Protein AF-A0A8C5U3R6-F1 (afdb_monomer_lite)

pLDDT: mean 74.23, std 20.62, range [37.81, 98.56]

Radius of gyration: 35.3 Å; chains: 1; bounding box: 151×46×52 Å

InterPro domains:
  IPR000219 Dbl homology domain [PF00621] (29-90)
  IPR000219 Dbl homology domain [PS50010] (24-87)
  IPR035899 Dbl homology (DH) domain superfamily [G3DSA:1.20.900.10] (1-107)
  IPR035899 Dbl homology (DH) domain superfamily [SSF48065] (15-92)
  IPR051492 Dynamin-binding and Rho GEF [PTHR22834] (5-94)

Sequence (135 aa):
LSDAEEATEEATEEVMPSDKMELSQRLAVEELITTEASYVHNLQLCVSDIRAHLQKKQLPELDLEGLFSNTDDILHMSQRFLKGLEDTAGRGQEQLLSISKCCSPEPSTTSGLLSPPNTPREAAAGQEGSPAHQP

Structure (mmCIF, N/CA/C/O backbone):
data_AF-A0A8C5U3R6-F1
#
_entry.id   AF-A0A8C5U3R6-F1
#
loop_
_atom_site.group_PDB
_atom_site.id
_atom_site.type_symbol
_atom_site.label_atom_id
_atom_site.label_alt_id
_atom_site.label_comp_id
_atom_site.label_asym_id
_atom_site.label_entity_id
_atom_site.label_seq_id
_atom_site.pdbx_PDB_ins_code
_atom_site.Cartn_x
_atom_site.Cartn_y
_atom_site.Cartn_z
_atom_site.occupancy
_atom_site.B_iso_or_equiv
_atom_site.auth_seq_id
_atom_site.auth_comp_id
_atom_site.auth_asym_id
_atom_site.auth_atom_id
_atom_site.pdbx_PDB_model_num
ATOM 1 N N . LEU A 1 1 ? 66.206 9.697 -11.556 1.00 40.31 1 LEU A N 1
ATOM 2 C CA . LEU A 1 1 ? 66.209 10.202 -12.942 1.00 40.31 1 LEU A CA 1
ATOM 3 C C . LEU A 1 1 ? 65.803 9.007 -13.792 1.00 40.31 1 LEU A C 1
ATOM 5 O O . LEU A 1 1 ? 66.647 8.172 -14.072 1.00 40.31 1 LEU A O 1
ATOM 9 N N . SER A 1 2 ? 64.497 8.724 -13.818 1.00 39.91 2 SER A N 1
ATOM 10 C CA . SER A 1 2 ? 63.541 9.241 -14.827 1.00 39.91 2 SER A CA 1
ATOM 11 C C . SER A 1 2 ? 63.547 8.284 -16.029 1.00 39.91 2 SER A C 1
ATOM 13 O O . SER A 1 2 ? 64.623 8.047 -16.562 1.00 39.91 2 SER A O 1
ATOM 15 N N . ASP A 1 3 ? 62.478 7.665 -16.519 1.00 37.81 3 ASP A N 1
ATOM 16 C CA . ASP A 1 3 ? 61.028 7.789 -16.341 1.00 37.81 3 ASP A CA 1
ATOM 17 C C . ASP A 1 3 ? 60.367 6.571 -17.026 1.00 37.81 3 ASP A C 1
ATOM 19 O O . ASP A 1 3 ? 61.048 5.814 -17.724 1.00 37.81 3 ASP A O 1
ATOM 23 N N . ALA A 1 4 ? 59.041 6.487 -16.877 1.00 49.19 4 ALA A N 1
ATOM 24 C CA . ALA A 1 4 ? 58.036 5.786 -17.692 1.00 49.19 4 ALA A CA 1
ATOM 25 C C . ALA A 1 4 ? 57.249 4.718 -16.921 1.00 49.19 4 ALA A C 1
ATOM 27 O O . ALA A 1 4 ? 57.344 3.516 -17.168 1.00 49.19 4 ALA A O 1
ATOM 28 N N . GLU A 1 5 ? 56.462 5.240 -15.976 1.00 51.75 5 GLU A N 1
ATOM 29 C CA . GLU A 1 5 ? 55.207 4.683 -15.479 1.00 51.75 5 GLU A CA 1
ATOM 30 C C . GLU A 1 5 ? 54.373 4.039 -16.595 1.00 51.75 5 GLU A C 1
ATOM 32 O O . GLU A 1 5 ? 54.058 4.652 -17.614 1.00 5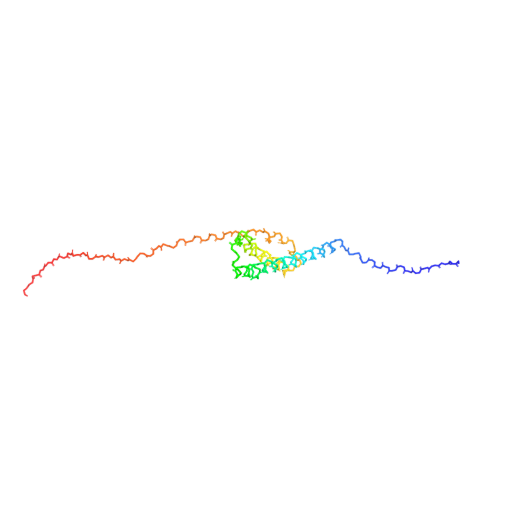1.75 5 GLU A O 1
ATOM 37 N N . GLU A 1 6 ? 54.063 2.767 -16.360 1.00 44.09 6 GLU A N 1
ATOM 38 C CA . GLU A 1 6 ? 52.697 2.292 -16.141 1.00 44.09 6 GLU A CA 1
ATOM 39 C C . GLU A 1 6 ? 51.646 2.824 -17.122 1.00 44.09 6 GLU A C 1
ATOM 41 O O . GLU A 1 6 ? 51.063 3.897 -16.972 1.00 44.09 6 GLU A O 1
ATOM 46 N N . ALA A 1 7 ? 51.398 1.992 -18.135 1.00 46.75 7 ALA A N 1
ATOM 47 C CA . ALA A 1 7 ? 50.237 2.074 -18.996 1.00 46.75 7 ALA A CA 1
ATOM 48 C C . ALA A 1 7 ? 48.967 2.107 -18.135 1.00 46.75 7 ALA A C 1
ATOM 50 O O . ALA A 1 7 ? 48.551 1.114 -17.540 1.00 46.75 7 ALA A O 1
ATOM 51 N N . THR A 1 8 ? 48.370 3.289 -18.091 1.00 51.06 8 THR A N 1
ATOM 52 C CA . THR A 1 8 ? 47.000 3.539 -17.674 1.00 51.06 8 THR A CA 1
ATOM 53 C C . THR A 1 8 ? 46.078 2.858 -18.678 1.00 51.06 8 THR A C 1
ATOM 55 O O . THR A 1 8 ? 45.743 3.411 -19.719 1.00 51.06 8 THR A O 1
ATOM 58 N N . GLU A 1 9 ? 45.680 1.630 -18.372 1.00 48.00 9 GLU A N 1
ATOM 59 C CA . GLU A 1 9 ? 44.553 0.963 -19.023 1.00 48.00 9 GLU A CA 1
ATOM 60 C C . GLU A 1 9 ? 43.404 0.873 -18.013 1.00 48.00 9 GLU A C 1
ATOM 62 O O . GLU A 1 9 ? 42.912 -0.193 -17.656 1.00 48.00 9 GLU A O 1
ATOM 67 N N . GLU A 1 10 ? 42.990 2.037 -17.505 1.00 44.72 10 GLU A N 1
ATOM 68 C CA . GLU A 1 10 ? 41.665 2.174 -16.916 1.00 44.72 10 GLU A CA 1
ATOM 69 C C . GLU A 1 10 ? 40.689 2.310 -18.089 1.00 44.72 10 GLU A C 1
ATOM 71 O O . GLU A 1 10 ? 40.394 3.402 -18.581 1.00 44.72 10 GLU A O 1
ATOM 76 N N . ALA A 1 11 ? 40.253 1.158 -18.601 1.00 45.75 11 ALA A N 1
ATOM 77 C CA . ALA A 1 11 ? 39.106 1.056 -19.485 1.00 45.75 11 ALA A CA 1
ATOM 78 C C . ALA A 1 11 ? 37.870 1.513 -18.699 1.00 45.75 11 ALA A C 1
ATOM 80 O O . ALA A 1 11 ? 37.145 0.720 -18.100 1.00 45.75 11 ALA A O 1
ATOM 81 N N . THR A 1 12 ? 37.667 2.827 -18.661 1.00 48.56 12 THR A N 1
ATOM 82 C CA . THR A 1 12 ? 36.390 3.431 -18.313 1.00 48.56 12 THR A CA 1
ATOM 83 C C . THR A 1 12 ? 35.424 3.045 -19.422 1.00 48.56 12 THR A C 1
ATOM 85 O O . THR A 1 12 ? 35.379 3.637 -20.496 1.00 48.56 12 THR A O 1
ATOM 88 N N . GLU A 1 13 ? 34.719 1.947 -19.176 1.00 52.06 13 GLU A N 1
ATOM 89 C CA . GLU A 1 13 ? 33.568 1.510 -19.944 1.00 52.06 13 GLU A CA 1
ATOM 90 C C . GLU A 1 13 ? 32.587 2.691 -19.976 1.00 52.06 13 GLU A C 1
ATOM 92 O O . GLU A 1 13 ? 31.986 3.060 -18.964 1.00 52.06 13 GLU A O 1
ATOM 97 N N . GLU A 1 14 ? 32.526 3.371 -21.122 1.00 49.84 14 GLU A N 1
ATOM 98 C CA . GLU A 1 14 ? 31.625 4.487 -21.380 1.00 49.84 14 GLU A CA 1
ATOM 99 C C . GLU A 1 14 ? 30.195 3.926 -21.377 1.00 49.84 14 GLU A C 1
ATOM 101 O O . GLU A 1 14 ? 29.638 3.551 -22.406 1.00 49.84 14 GLU A O 1
ATOM 106 N N . VAL A 1 15 ? 29.602 3.784 -20.188 1.00 53.44 15 VAL A N 1
ATOM 107 C CA . VAL A 1 15 ? 28.178 3.479 -20.056 1.00 53.44 15 VAL A CA 1
ATOM 108 C C . VAL A 1 15 ? 27.443 4.645 -20.698 1.00 53.44 15 VAL A C 1
ATOM 110 O O . VAL A 1 15 ? 27.443 5.763 -20.172 1.00 53.44 15 VAL A O 1
ATOM 113 N N . MET A 1 16 ? 26.845 4.385 -21.859 1.00 56.81 16 MET A N 1
ATOM 114 C CA . MET A 1 16 ? 26.070 5.364 -22.603 1.00 56.81 16 MET A CA 1
ATOM 115 C C . MET A 1 16 ? 25.056 6.009 -21.643 1.00 56.81 16 MET A C 1
ATOM 117 O O . MET A 1 16 ? 24.400 5.302 -20.875 1.00 56.81 16 MET A O 1
ATOM 121 N N . PRO A 1 17 ? 24.875 7.341 -21.650 1.00 63.12 17 PRO A N 1
ATOM 122 C CA . PRO A 1 17 ? 23.991 8.025 -20.701 1.00 63.12 17 PRO A CA 1
ATOM 123 C C . PRO A 1 17 ? 22.537 7.506 -20.709 1.00 63.12 17 PRO A C 1
ATOM 125 O O . PRO A 1 17 ? 21.825 7.682 -19.720 1.00 63.12 17 PRO A O 1
ATOM 128 N N .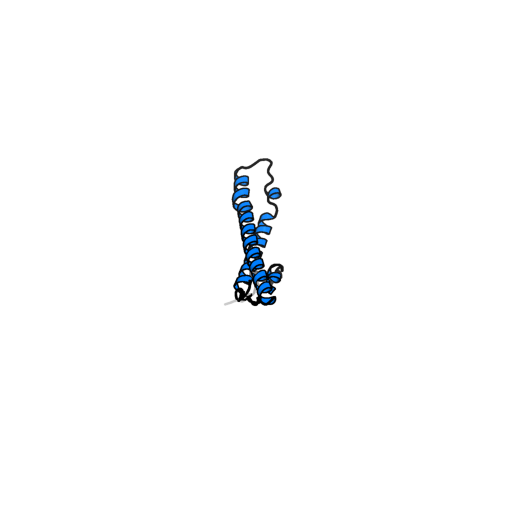 SER A 1 18 ? 22.121 6.832 -21.789 1.00 71.62 18 SER A N 1
ATOM 129 C CA . SER A 1 18 ? 20.846 6.109 -21.904 1.00 71.62 18 SER A CA 1
ATOM 130 C C . SER A 1 18 ? 20.758 4.915 -20.946 1.00 71.62 18 SER A C 1
ATOM 132 O O . SER A 1 18 ? 19.796 4.805 -20.191 1.00 71.62 18 SER A O 1
ATOM 134 N N . ASP A 1 19 ? 21.797 4.083 -20.880 1.00 77.00 19 ASP A N 1
ATOM 135 C CA . ASP A 1 19 ? 21.804 2.838 -20.100 1.00 77.00 19 ASP A CA 1
ATOM 136 C C . ASP A 1 19 ? 21.766 3.127 -18.594 1.00 77.00 19 ASP A C 1
ATOM 138 O O . ASP A 1 19 ? 21.072 2.465 -17.818 1.00 77.00 19 ASP A O 1
ATOM 142 N N . LYS A 1 20 ? 22.458 4.192 -18.166 1.00 82.75 20 LYS A N 1
ATOM 143 C CA . LYS A 1 20 ? 22.396 4.676 -16.780 1.00 82.75 20 LYS A CA 1
ATOM 144 C C . LYS A 1 20 ? 20.989 5.153 -16.415 1.00 82.75 20 LYS A C 1
ATOM 146 O O . LYS A 1 20 ? 20.544 4.926 -15.286 1.00 82.75 20 LYS A O 1
ATOM 151 N N . MET A 1 21 ? 20.303 5.842 -17.327 1.00 83.38 21 MET A N 1
ATOM 152 C CA . MET A 1 21 ? 18.952 6.349 -17.084 1.00 83.38 21 MET A CA 1
ATOM 153 C C . MET A 1 21 ? 17.949 5.200 -16.974 1.00 83.38 21 MET A C 1
ATOM 155 O O . MET A 1 21 ? 17.158 5.192 -16.035 1.00 83.38 21 MET A O 1
ATOM 159 N N . GLU A 1 22 ? 18.034 4.205 -17.856 1.00 83.44 22 GLU A N 1
ATOM 160 C CA . GLU A 1 22 ? 17.205 2.994 -17.809 1.00 83.44 22 GLU A CA 1
ATOM 161 C C . GLU A 1 22 ? 17.427 2.193 -16.521 1.00 83.44 22 GLU A C 1
ATOM 163 O O . GLU A 1 22 ? 16.468 1.812 -15.845 1.00 83.44 22 GLU A O 1
ATOM 168 N N . LEU A 1 23 ? 18.687 1.992 -16.120 1.00 85.69 23 LEU A N 1
ATOM 169 C CA . LEU A 1 23 ? 19.016 1.342 -14.851 1.00 85.69 23 LEU A CA 1
ATOM 170 C C . LEU A 1 23 ? 18.439 2.112 -13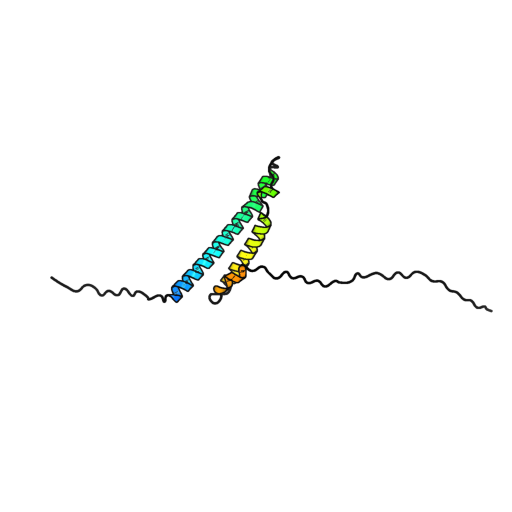.657 1.00 85.69 23 LEU A C 1
ATOM 172 O O . LEU A 1 23 ? 17.805 1.519 -12.787 1.00 85.69 23 LEU A O 1
ATOM 176 N N . SER A 1 24 ? 18.628 3.433 -13.630 1.00 86.62 24 SER A N 1
ATOM 177 C CA . SER A 1 24 ? 18.105 4.288 -12.555 1.00 86.62 24 SER A CA 1
ATOM 178 C C . SER A 1 24 ? 16.580 4.228 -12.490 1.00 86.62 24 SER A C 1
ATOM 180 O O . SER A 1 24 ? 16.004 4.168 -11.406 1.00 86.62 24 SER A O 1
ATOM 182 N N . GLN A 1 25 ? 15.924 4.192 -13.653 1.00 85.50 25 GLN A N 1
ATOM 183 C CA . GLN A 1 25 ? 14.478 4.059 -13.749 1.00 85.50 25 GLN A CA 1
ATOM 184 C C . GLN A 1 25 ? 14.013 2.722 -13.166 1.00 85.50 25 GLN A C 1
ATOM 186 O O . GLN A 1 25 ? 13.104 2.706 -12.345 1.00 85.50 25 GLN A O 1
ATOM 191 N N . ARG A 1 26 ? 14.660 1.606 -13.521 1.00 85.31 26 ARG A N 1
ATOM 192 C CA . ARG A 1 26 ? 14.337 0.282 -12.963 1.00 85.31 26 ARG A CA 1
ATOM 193 C C . ARG A 1 26 ? 14.450 0.248 -11.444 1.00 85.31 26 ARG A C 1
ATOM 195 O O . ARG A 1 26 ? 13.537 -0.247 -10.792 1.00 85.31 26 ARG A O 1
ATOM 202 N N . LEU A 1 27 ? 15.544 0.781 -10.901 1.00 89.19 27 LEU A N 1
ATOM 203 C CA . LEU A 1 27 ? 15.769 0.814 -9.456 1.00 89.19 27 LEU A CA 1
ATOM 204 C C . LEU A 1 27 ? 14.697 1.644 -8.745 1.00 89.19 27 LEU A C 1
ATOM 206 O O . LEU A 1 27 ? 14.163 1.202 -7.734 1.00 89.19 27 LEU A O 1
ATOM 210 N N . ALA A 1 28 ? 14.311 2.793 -9.308 1.00 90.00 28 ALA A N 1
ATOM 211 C CA . ALA A 1 28 ? 13.236 3.612 -8.752 1.00 90.00 28 ALA A CA 1
ATOM 212 C C . ALA A 1 28 ? 11.883 2.877 -8.740 1.00 90.00 28 ALA A C 1
ATOM 214 O O . ALA A 1 28 ? 11.085 3.050 -7.822 1.00 90.00 28 ALA A O 1
ATOM 215 N N . VAL A 1 29 ? 11.612 2.041 -9.744 1.00 89.00 29 VAL A N 1
ATOM 216 C CA . VAL A 1 29 ? 10.381 1.236 -9.806 1.00 89.00 29 VAL A CA 1
ATOM 217 C C . VAL A 1 29 ? 10.392 0.103 -8.791 1.00 89.00 29 VAL A C 1
ATOM 219 O O . VAL A 1 29 ? 9.379 -0.144 -8.140 1.00 89.00 29 VAL A O 1
ATOM 222 N N . GLU A 1 30 ? 11.526 -0.570 -8.635 1.00 91.62 30 GLU A N 1
ATOM 223 C CA . GLU A 1 30 ? 11.702 -1.603 -7.616 1.00 91.62 30 GLU A CA 1
ATOM 224 C C . GLU A 1 30 ? 11.559 -1.020 -6.204 1.00 91.62 30 GLU A C 1
ATOM 226 O O . GLU A 1 30 ? 10.861 -1.591 -5.361 1.00 91.62 30 GLU A O 1
ATOM 231 N N . GLU A 1 31 ? 12.140 0.157 -5.963 1.00 95.62 31 GLU A N 1
ATOM 232 C CA . GLU A 1 31 ? 11.977 0.897 -4.713 1.00 95.62 31 GLU A CA 1
ATOM 233 C C . GLU A 1 31 ? 10.513 1.296 -4.490 1.00 95.62 31 GLU A C 1
ATOM 235 O O . GLU A 1 31 ? 9.983 1.093 -3.397 1.00 95.62 31 GLU A O 1
ATOM 240 N N . LEU A 1 32 ? 9.819 1.786 -5.521 1.00 95.38 32 LEU A N 1
ATOM 241 C CA . LEU A 1 32 ? 8.400 2.136 -5.432 1.00 95.38 32 LEU A CA 1
ATOM 242 C C . LEU A 1 32 ? 7.528 0.923 -5.068 1.00 95.38 32 LEU A C 1
ATOM 244 O O . LEU A 1 32 ? 6.675 1.022 -4.191 1.00 95.38 32 LEU A O 1
ATOM 248 N N . ILE A 1 33 ? 7.757 -0.235 -5.692 1.00 95.31 33 ILE A N 1
ATOM 249 C CA . ILE A 1 33 ? 7.038 -1.477 -5.361 1.00 95.31 33 ILE A CA 1
ATOM 250 C C . ILE A 1 33 ? 7.333 -1.900 -3.921 1.00 95.31 33 ILE A C 1
ATOM 252 O O . ILE A 1 33 ? 6.419 -2.217 -3.163 1.00 95.31 33 ILE A O 1
ATOM 256 N N . THR A 1 34 ? 8.606 -1.879 -3.527 1.00 97.19 34 THR A N 1
ATOM 257 C CA . THR A 1 34 ? 9.042 -2.302 -2.190 1.00 97.19 34 THR A CA 1
ATOM 258 C C . THR A 1 34 ? 8.456 -1.412 -1.096 1.00 97.19 34 THR A C 1
ATOM 260 O O . THR A 1 34 ? 7.997 -1.894 -0.054 1.00 97.19 34 THR A O 1
ATOM 263 N N . THR A 1 35 ? 8.455 -0.101 -1.330 1.00 98.06 35 THR A N 1
ATOM 264 C CA . THR A 1 35 ? 7.918 0.882 -0.388 1.00 98.06 35 THR A CA 1
ATOM 265 C C . THR A 1 35 ? 6.396 0.800 -0.303 1.00 98.06 35 THR A C 1
ATOM 267 O O . THR A 1 35 ? 5.870 0.788 0.811 1.00 98.06 35 THR A O 1
ATOM 270 N N . GLU A 1 36 ? 5.687 0.624 -1.422 1.00 98.19 36 GLU A N 1
ATOM 271 C CA . GLU A 1 36 ? 4.231 0.430 -1.412 1.00 98.19 36 GLU A CA 1
ATOM 272 C C . GLU A 1 36 ? 3.834 -0.889 -0.728 1.00 98.19 36 GLU A C 1
ATOM 274 O O . GLU A 1 36 ? 2.916 -0.911 0.091 1.00 98.19 36 GLU A O 1
ATOM 279 N N . ALA A 1 37 ? 4.558 -1.986 -0.974 1.00 98.38 37 ALA A N 1
ATOM 280 C CA . ALA A 1 37 ? 4.326 -3.261 -0.291 1.00 98.38 37 ALA A CA 1
ATOM 281 C C . ALA A 1 37 ? 4.501 -3.135 1.230 1.00 98.38 37 ALA A C 1
ATOM 283 O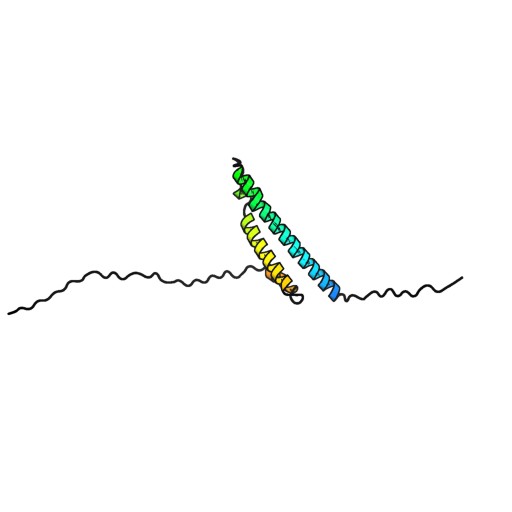 O . ALA A 1 37 ? 3.683 -3.633 2.009 1.00 98.38 37 ALA A O 1
ATOM 284 N N . SER A 1 38 ? 5.535 -2.406 1.658 1.00 98.56 38 SER A N 1
ATOM 285 C CA . SER A 1 38 ? 5.762 -2.102 3.072 1.00 98.56 38 SER A CA 1
ATOM 286 C C . SER A 1 38 ? 4.641 -1.235 3.653 1.00 98.56 38 SER A C 1
ATOM 288 O O . SER A 1 38 ? 4.210 -1.453 4.786 1.00 98.56 38 SER A O 1
ATOM 290 N N . TYR A 1 39 ? 4.131 -0.269 2.888 1.00 98.44 39 TYR A N 1
ATOM 291 C CA . TYR A 1 39 ? 3.010 0.570 3.304 1.00 98.44 39 TYR A CA 1
ATOM 292 C C . TYR A 1 39 ? 1.720 -0.243 3.483 1.00 98.44 39 TYR A C 1
ATOM 294 O O . TYR A 1 39 ? 1.112 -0.185 4.553 1.00 98.44 39 TYR A O 1
ATOM 302 N N . VAL A 1 40 ? 1.360 -1.084 2.506 1.00 98.44 40 VAL A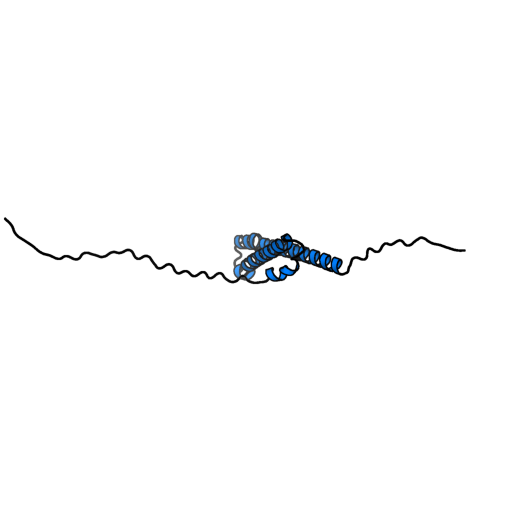 N 1
ATOM 303 C CA . VAL A 1 40 ? 0.222 -2.018 2.592 1.00 98.44 40 VAL A CA 1
ATOM 304 C C . VAL A 1 40 ? 0.334 -2.915 3.824 1.00 98.44 40 VAL A C 1
ATOM 306 O O . VAL A 1 40 ? -0.644 -3.074 4.555 1.00 98.44 40 VAL A O 1
ATOM 309 N N . HIS A 1 41 ? 1.518 -3.469 4.094 1.00 98.00 41 HIS A N 1
ATOM 310 C CA . HIS A 1 41 ? 1.745 -4.303 5.273 1.00 98.00 41 HIS A CA 1
ATOM 311 C C . HIS A 1 41 ? 1.489 -3.542 6.585 1.00 98.00 41 HIS A C 1
ATOM 313 O O . HIS A 1 41 ? 0.802 -4.046 7.475 1.00 98.00 41 HIS A O 1
ATOM 319 N N . ASN A 1 42 ? 1.973 -2.302 6.693 1.00 97.75 42 ASN A N 1
ATOM 320 C CA . ASN A 1 42 ? 1.731 -1.465 7.868 1.00 97.75 42 ASN A CA 1
ATOM 321 C C . ASN A 1 42 ? 0.241 -1.142 8.049 1.00 97.75 42 ASN A C 1
ATOM 323 O O . ASN A 1 42 ? -0.273 -1.214 9.165 1.00 97.75 42 ASN A O 1
ATOM 327 N N . LEU A 1 43 ? -0.475 -0.840 6.962 1.00 97.38 43 LEU A N 1
ATOM 328 C CA . LEU A 1 43 ? -1.925 -0.640 7.009 1.00 97.38 43 LEU A CA 1
ATOM 329 C C . LEU A 1 43 ? -2.652 -1.911 7.470 1.00 97.38 43 LEU A C 1
ATOM 331 O O . LEU A 1 43 ? -3.555 -1.832 8.302 1.00 97.38 43 LEU A O 1
ATOM 335 N N . GLN A 1 44 ? -2.232 -3.090 7.003 1.00 96.56 44 GLN A N 1
ATOM 336 C CA . GLN A 1 44 ? -2.786 -4.366 7.465 1.00 96.56 44 GLN A CA 1
ATOM 337 C C . GLN A 1 44 ? -2.560 -4.590 8.962 1.00 96.56 44 GLN A C 1
ATOM 339 O O . GLN A 1 44 ? -3.503 -5.014 9.627 1.00 96.56 44 GLN A O 1
ATOM 344 N N . LEU A 1 45 ? -1.378 -4.270 9.505 1.00 96.25 45 LEU A N 1
ATOM 345 C CA . LEU A 1 45 ? -1.132 -4.314 10.954 1.00 96.25 45 LEU A CA 1
ATOM 346 C C . LEU A 1 45 ? -2.068 -3.363 11.707 1.00 96.25 45 LEU A C 1
ATOM 348 O O . LEU A 1 45 ? -2.660 -3.735 12.723 1.00 96.25 45 LEU A O 1
ATOM 352 N N . CYS A 1 46 ? -2.235 -2.137 11.209 1.00 95.00 46 CYS A N 1
ATOM 353 C CA . CYS A 1 46 ? -3.128 -1.158 11.820 1.00 95.00 46 CYS A CA 1
ATOM 354 C C . CYS A 1 46 ? -4.569 -1.681 11.901 1.00 95.00 46 CYS A C 1
ATOM 356 O O . CYS A 1 46 ? -5.190 -1.609 12.963 1.00 95.00 46 CYS A O 1
ATOM 358 N N . VAL A 1 47 ? -5.094 -2.237 10.808 1.00 92.06 47 VAL A N 1
ATOM 359 C CA . VAL A 1 47 ? -6.493 -2.686 10.724 1.00 92.06 47 VAL A CA 1
ATOM 360 C C . VAL A 1 47 ? -6.710 -4.053 11.378 1.00 92.06 47 VAL A C 1
ATOM 362 O O . VAL A 1 47 ? -7.631 -4.220 12.175 1.00 92.06 47 VAL A O 1
ATOM 365 N N . SER A 1 48 ? -5.876 -5.040 11.067 1.00 90.00 48 SER A N 1
ATOM 366 C CA . SER A 1 48 ? -6.106 -6.436 11.468 1.00 90.00 48 SER A CA 1
ATOM 367 C C . SER A 1 48 ? -5.654 -6.711 12.895 1.00 90.00 48 SER A C 1
ATOM 369 O O . SER A 1 48 ? -6.312 -7.467 13.608 1.00 90.00 48 SER A O 1
ATOM 371 N N . ASP A 1 49 ? -4.568 -6.069 13.333 1.00 91.50 49 ASP A N 1
ATOM 372 C CA . ASP A 1 49 ? -4.021 -6.286 14.666 1.00 91.50 49 ASP A CA 1
ATOM 373 C C . ASP A 1 49 ? -4.431 -5.161 15.607 1.00 91.50 49 ASP A C 1
ATOM 375 O O . ASP A 1 49 ? -5.176 -5.399 16.558 1.00 91.50 49 ASP A O 1
ATOM 379 N N . ILE A 1 50 ? -3.981 -3.928 15.370 1.00 94.69 50 ILE A N 1
ATOM 380 C CA . ILE A 1 50 ? -4.131 -2.846 16.354 1.00 94.69 50 ILE A CA 1
ATOM 381 C C . ILE A 1 50 ? -5.611 -2.531 16.592 1.00 94.69 50 ILE A C 1
ATOM 383 O O . ILE A 1 50 ? -6.062 -2.554 17.742 1.00 94.69 50 ILE A O 1
ATOM 387 N N . ARG A 1 51 ? -6.392 -2.304 15.528 1.00 95.06 51 ARG A N 1
ATOM 388 C CA . ARG A 1 51 ? -7.830 -2.025 15.651 1.00 95.06 51 ARG A CA 1
ATOM 389 C C . ARG A 1 51 ? -8.565 -3.175 16.330 1.00 95.06 51 ARG A C 1
ATOM 391 O O . ARG A 1 51 ? -9.295 -2.935 17.289 1.00 95.06 51 ARG A O 1
ATOM 398 N N . ALA A 1 52 ? -8.325 -4.418 15.907 1.00 91.31 52 ALA A N 1
ATOM 399 C CA . ALA A 1 52 ? -8.978 -5.588 16.492 1.00 91.31 52 ALA A CA 1
ATOM 400 C C . ALA A 1 52 ? -8.658 -5.753 17.990 1.00 91.31 52 ALA A C 1
ATOM 402 O O . ALA A 1 52 ? -9.528 -6.117 18.784 1.00 91.31 52 ALA A O 1
ATOM 403 N N . HIS A 1 53 ? -7.422 -5.467 18.410 1.00 94.69 53 HIS A N 1
ATOM 404 C CA . HIS A 1 53 ? -7.045 -5.494 19.824 1.00 94.69 53 HIS A CA 1
ATOM 405 C C . HIS A 1 53 ? -7.718 -4.376 20.625 1.00 94.69 53 HIS A C 1
ATOM 407 O O . HIS A 1 53 ? -8.162 -4.620 21.749 1.00 94.69 53 HIS A O 1
ATOM 413 N N . LEU A 1 54 ? -7.820 -3.166 20.071 1.00 94.56 54 LEU A N 1
ATOM 414 C CA . LEU A 1 54 ? -8.496 -2.050 20.734 1.00 94.56 54 LEU A CA 1
ATOM 415 C C . LEU A 1 54 ? -10.009 -2.283 20.850 1.00 94.56 54 LEU A C 1
ATOM 417 O O . LEU A 1 54 ? -10.570 -2.041 21.918 1.00 94.56 54 LEU A O 1
ATOM 421 N N . GLN A 1 55 ? -10.644 -2.849 19.818 1.00 91.88 55 GLN A N 1
ATOM 422 C CA . GLN A 1 55 ? -12.051 -3.269 19.854 1.00 91.88 55 GLN A CA 1
ATOM 423 C C . GLN A 1 55 ? -12.310 -4.261 20.995 1.00 91.88 55 GLN A C 1
ATOM 425 O O . GLN A 1 55 ? -13.231 -4.074 21.787 1.00 91.88 55 GLN A O 1
ATOM 430 N N . LYS A 1 56 ? -11.452 -5.281 21.146 1.00 92.88 56 LYS A N 1
ATOM 431 C CA . LYS A 1 56 ? -11.568 -6.277 22.229 1.00 92.88 56 LYS A CA 1
ATOM 432 C C . LYS A 1 56 ? -11.439 -5.666 23.626 1.00 92.88 56 LYS A C 1
ATOM 434 O O . LYS A 1 56 ? -12.057 -6.166 24.563 1.00 92.88 56 LYS A O 1
ATOM 439 N N . LYS A 1 57 ? -10.639 -4.604 23.780 1.00 94.12 57 LYS A N 1
ATOM 440 C CA . LYS A 1 57 ? -10.432 -3.925 25.069 1.00 94.12 57 LYS A CA 1
ATOM 441 C C . LYS A 1 57 ? -11.610 -3.048 25.507 1.00 94.12 57 LYS A C 1
ATOM 443 O O . LYS A 1 57 ? -11.639 -2.695 26.679 1.00 94.12 57 LYS A O 1
ATOM 448 N N . GLN A 1 58 ? -12.559 -2.731 24.617 1.00 85.62 58 GLN A N 1
ATOM 449 C CA . GLN A 1 58 ? -13.784 -1.974 24.927 1.00 85.62 58 GLN A CA 1
ATOM 450 C C . GLN A 1 58 ? -13.516 -0.695 25.744 1.00 85.62 58 GLN A C 1
ATOM 452 O O . GLN A 1 58 ? -14.086 -0.482 26.814 1.00 85.62 58 GLN A O 1
ATOM 457 N N . LEU A 1 59 ? -12.598 0.146 25.259 1.00 90.56 59 LEU A N 1
ATOM 458 C CA . LEU A 1 59 ? -12.227 1.389 25.936 1.00 90.56 59 LEU A CA 1
ATOM 459 C C . LEU A 1 59 ? -13.383 2.413 25.840 1.00 90.56 59 LEU A C 1
ATOM 461 O O . LEU A 1 59 ? -13.730 2.791 24.723 1.00 90.56 59 LEU A O 1
ATOM 465 N N . PRO A 1 60 ? -13.968 2.880 26.965 1.00 84.00 60 PRO A N 1
ATOM 466 C CA . PRO A 1 60 ? -15.258 3.592 26.970 1.00 84.00 60 PRO A CA 1
ATOM 467 C C . PRO A 1 60 ? -15.309 4.923 26.208 1.00 84.00 60 PRO A C 1
ATOM 469 O O . PRO A 1 60 ? -16.384 5.343 25.797 1.00 84.00 60 PRO A O 1
ATOM 472 N N . GLU A 1 61 ? -14.170 5.592 26.039 1.00 90.12 61 GLU A N 1
ATOM 473 C CA . GLU A 1 61 ? -14.074 6.919 25.408 1.00 90.12 61 GLU A CA 1
ATOM 474 C C . GLU A 1 61 ? -13.322 6.885 24.071 1.00 90.12 61 GLU A C 1
ATOM 476 O O . GLU A 1 61 ? -13.071 7.926 23.467 1.00 90.12 61 GLU A O 1
ATOM 481 N N . LEU A 1 62 ? -12.926 5.695 23.607 1.00 92.88 62 LEU A N 1
ATOM 482 C CA . LEU A 1 62 ? -12.149 5.566 22.383 1.00 92.88 62 LEU A CA 1
ATOM 483 C C . LEU A 1 62 ? -13.072 5.394 21.177 1.00 92.88 62 LEU A C 1
ATOM 485 O O . LEU A 1 62 ? -13.616 4.314 20.948 1.00 92.88 62 LEU A O 1
ATOM 489 N N . ASP A 1 63 ? -13.189 6.448 20.377 1.00 93.31 63 ASP A N 1
ATOM 490 C CA . ASP A 1 63 ? -13.829 6.379 19.067 1.00 93.31 63 ASP A CA 1
ATOM 491 C C . ASP A 1 63 ? -12.896 5.703 18.051 1.00 93.31 63 ASP A C 1
ATOM 493 O O . ASP A 1 63 ? -11.954 6.304 17.531 1.00 93.31 63 ASP A O 1
ATOM 497 N N . LEU A 1 64 ? -13.144 4.420 17.793 1.00 92.62 64 LEU A N 1
ATOM 498 C CA . LEU A 1 64 ? -12.365 3.634 16.838 1.00 92.62 64 LEU A CA 1
ATOM 499 C C . LEU A 1 64 ? -12.688 3.981 15.386 1.00 92.62 64 LEU A C 1
ATOM 501 O O . LEU A 1 64 ? -11.788 3.920 14.549 1.00 92.62 64 LEU A O 1
ATOM 505 N N . GLU A 1 65 ? -13.929 4.368 15.097 1.00 91.31 65 GLU A N 1
ATOM 506 C CA . GLU A 1 65 ? -14.334 4.769 13.750 1.00 91.31 65 GLU A CA 1
ATOM 507 C C . GLU A 1 65 ? -13.658 6.086 13.374 1.00 91.31 65 GLU A C 1
ATOM 509 O O . GLU A 1 65 ? -13.109 6.199 12.286 1.00 91.31 65 GLU A O 1
ATOM 514 N N . GLY A 1 66 ? -13.587 7.053 14.291 1.00 93.19 66 GLY A N 1
ATOM 515 C CA . GLY A 1 66 ? -12.817 8.280 14.082 1.00 93.19 66 GLY A CA 1
ATOM 516 C C . GLY A 1 66 ? -11.302 8.052 14.034 1.00 93.19 66 GLY A C 1
ATOM 517 O O . GLY A 1 66 ? -10.619 8.633 13.191 1.00 93.19 66 GLY A O 1
ATOM 518 N N . LEU A 1 67 ? -10.763 7.193 14.910 1.00 94.81 67 LEU A N 1
ATOM 519 C CA . LEU A 1 67 ? -9.320 6.931 14.992 1.00 94.81 67 LEU A CA 1
ATOM 520 C C . LEU A 1 67 ? -8.771 6.261 13.731 1.00 94.81 67 LEU A C 1
ATOM 522 O O . LEU A 1 67 ? -7.675 6.595 13.282 1.00 94.81 67 LEU A O 1
ATOM 526 N N . PHE A 1 68 ? -9.507 5.294 13.189 1.00 95.62 68 PHE A N 1
ATOM 527 C CA . PHE A 1 68 ? -9.083 4.577 11.996 1.00 95.62 68 PHE A CA 1
ATOM 528 C C . PHE A 1 68 ? -9.713 5.120 10.713 1.00 95.62 68 PHE A C 1
ATOM 530 O O . PHE A 1 68 ? -9.135 4.921 9.649 1.00 95.62 68 PHE A O 1
ATOM 537 N N . SER A 1 69 ? -10.829 5.843 10.787 1.00 94.94 69 SER A N 1
ATOM 538 C CA . SER A 1 69 ? -11.433 6.566 9.665 1.00 94.94 69 SER A CA 1
ATOM 539 C C . SER A 1 69 ? -11.507 5.700 8.394 1.00 94.94 69 SER A C 1
ATOM 541 O O . SER A 1 69 ? -11.867 4.526 8.440 1.00 94.94 69 SER A O 1
ATOM 543 N N . ASN A 1 70 ? -11.100 6.245 7.253 1.00 95.25 70 ASN A N 1
ATOM 544 C CA . ASN A 1 70 ? -11.066 5.595 5.946 1.00 95.25 70 ASN A CA 1
ATOM 545 C C . ASN A 1 70 ? -9.868 4.649 5.722 1.00 95.25 70 ASN A C 1
ATOM 547 O O . ASN A 1 70 ? -9.488 4.407 4.576 1.00 95.25 70 ASN A O 1
ATOM 551 N N . THR A 1 71 ? -9.243 4.109 6.773 1.00 96.12 71 THR A N 1
ATOM 552 C CA . THR A 1 71 ? -8.053 3.252 6.606 1.00 96.12 71 THR A CA 1
ATOM 553 C C . THR A 1 71 ? -8.352 1.990 5.788 1.00 96.12 71 THR A C 1
ATOM 555 O O . THR A 1 71 ? -7.478 1.540 5.053 1.00 96.12 71 THR A O 1
ATOM 558 N N . ASP A 1 72 ? -9.562 1.425 5.860 1.00 95.38 72 ASP A N 1
ATOM 559 C CA . ASP A 1 72 ? -9.938 0.258 5.043 1.00 95.38 72 ASP A CA 1
ATOM 560 C C . ASP A 1 72 ? -9.991 0.595 3.549 1.00 95.38 72 ASP A C 1
ATOM 562 O O . ASP A 1 72 ? -9.467 -0.157 2.725 1.00 95.38 72 ASP A O 1
ATOM 566 N N . ASP A 1 73 ? -10.552 1.758 3.203 1.00 96.50 73 ASP A N 1
ATOM 567 C CA . ASP A 1 73 ? -10.592 2.242 1.822 1.00 96.50 73 ASP A CA 1
ATOM 568 C C . ASP A 1 73 ? -9.179 2.524 1.302 1.00 96.50 73 ASP A C 1
ATOM 570 O O . ASP A 1 73 ? -8.839 2.129 0.185 1.00 96.50 73 ASP A O 1
ATOM 574 N N . ILE A 1 74 ? -8.327 3.150 2.124 1.00 96.81 74 ILE A N 1
ATOM 575 C CA . ILE A 1 74 ? -6.920 3.406 1.786 1.00 96.81 74 ILE A CA 1
ATOM 576 C C . ILE A 1 74 ? -6.176 2.084 1.580 1.00 96.81 74 ILE A C 1
ATOM 578 O O . ILE A 1 74 ? -5.484 1.931 0.577 1.00 96.81 74 ILE A O 1
ATOM 582 N N . LEU A 1 75 ? -6.349 1.106 2.475 1.00 97.12 75 LEU A N 1
ATOM 583 C CA . LEU A 1 75 ? -5.740 -0.217 2.339 1.00 97.12 75 LEU A CA 1
ATOM 584 C C . LEU A 1 75 ? -6.162 -0.887 1.027 1.00 97.12 75 LEU A C 1
ATOM 586 O O . LEU A 1 75 ? -5.314 -1.413 0.307 1.00 97.12 75 LEU A O 1
ATOM 590 N N . HIS A 1 76 ? -7.451 -0.840 0.694 1.00 96.56 76 HIS A N 1
ATOM 591 C CA . HIS A 1 76 ? -7.964 -1.402 -0.551 1.00 96.56 76 HIS A CA 1
ATOM 592 C C . HIS A 1 76 ? -7.381 -0.696 -1.788 1.00 96.56 76 HIS A C 1
ATOM 594 O O . HIS A 1 76 ? -6.943 -1.358 -2.734 1.00 96.56 76 HIS A O 1
ATOM 600 N N . MET A 1 77 ? -7.313 0.639 -1.775 1.00 96.94 77 MET A N 1
ATOM 601 C CA . MET A 1 77 ? -6.699 1.416 -2.855 1.00 96.94 77 MET A CA 1
ATOM 602 C C . MET A 1 77 ? -5.206 1.106 -3.010 1.00 96.94 77 MET A C 1
ATOM 604 O O . MET A 1 77 ? -4.757 0.858 -4.129 1.00 96.94 77 MET A O 1
ATOM 608 N N . SER A 1 78 ? -4.454 1.056 -1.910 1.00 97.69 78 SER A N 1
ATOM 609 C CA . SER A 1 78 ? -3.022 0.740 -1.908 1.00 97.69 78 SER A CA 1
ATOM 610 C C . SER A 1 78 ? -2.731 -0.686 -2.375 1.00 97.69 78 SER A C 1
ATOM 612 O O . SER A 1 78 ? -1.825 -0.898 -3.174 1.00 97.69 78 SER A O 1
ATOM 614 N N . GLN A 1 79 ? -3.541 -1.678 -1.989 1.00 97.69 79 GLN A N 1
ATOM 615 C CA . GLN A 1 79 ? -3.410 -3.047 -2.508 1.00 97.69 79 GLN A CA 1
ATOM 616 C C . GLN A 1 79 ? -3.608 -3.110 -4.023 1.00 97.69 79 GLN A C 1
ATOM 618 O O . GLN A 1 79 ? -2.853 -3.780 -4.731 1.00 97.69 79 GLN A O 1
ATOM 623 N N . ARG A 1 80 ? -4.615 -2.398 -4.538 1.00 96.31 80 ARG A N 1
ATOM 624 C CA . ARG A 1 80 ? -4.860 -2.317 -5.979 1.00 96.31 80 ARG A CA 1
ATOM 625 C C . ARG A 1 80 ? -3.713 -1.600 -6.695 1.00 96.31 80 ARG A C 1
ATOM 627 O O . ARG A 1 80 ? -3.307 -2.036 -7.771 1.00 96.31 80 ARG A O 1
ATOM 634 N N . PHE A 1 81 ? -3.198 -0.521 -6.112 1.00 95.94 81 PHE A N 1
ATOM 635 C CA . PHE A 1 81 ? -2.072 0.220 -6.668 1.00 95.94 81 PHE A CA 1
ATOM 636 C C . PHE A 1 81 ? -0.810 -0.647 -6.732 1.00 95.94 81 PHE A C 1
ATOM 638 O O . PHE A 1 81 ? -0.236 -0.785 -7.813 1.00 95.94 81 PHE A O 1
ATOM 645 N N . LEU A 1 82 ? -0.458 -1.324 -5.634 1.00 96.38 82 LEU A N 1
ATOM 646 C CA . LEU A 1 82 ? 0.640 -2.289 -5.576 1.00 96.38 82 LEU A CA 1
ATOM 647 C C . LEU A 1 82 ? 0.504 -3.359 -6.660 1.00 96.38 82 LEU A C 1
ATOM 649 O O . LEU A 1 82 ? 1.440 -3.589 -7.423 1.00 96.38 82 LEU A O 1
ATOM 653 N N . LYS A 1 83 ? -0.687 -3.953 -6.795 1.00 94.94 83 LYS A N 1
ATOM 654 C CA . LYS A 1 83 ? -0.941 -4.961 -7.825 1.00 94.94 83 LYS A CA 1
ATOM 655 C C . LYS A 1 83 ? -0.702 -4.412 -9.236 1.00 94.94 83 LYS A C 1
ATOM 657 O O . LYS A 1 83 ? -0.076 -5.071 -10.064 1.00 94.94 83 LYS A O 1
ATOM 662 N N . GLY A 1 84 ? -1.149 -3.185 -9.501 1.00 92.31 84 GLY A N 1
ATOM 663 C CA . GLY A 1 84 ? -0.887 -2.496 -10.765 1.00 92.31 84 GLY A CA 1
ATOM 664 C C . GLY A 1 84 ? 0.605 -2.259 -11.028 1.00 92.31 84 GLY A C 1
ATOM 665 O O . GLY A 1 84 ? 1.059 -2.419 -12.168 1.00 92.31 84 GLY A O 1
ATOM 666 N N . LEU A 1 85 ? 1.377 -1.903 -9.995 1.00 91.81 85 LEU A N 1
ATOM 667 C CA . LEU A 1 85 ? 2.830 -1.731 -10.085 1.00 91.81 85 LEU A CA 1
ATOM 668 C C . LEU A 1 85 ? 3.538 -3.054 -10.408 1.00 91.81 85 LEU A C 1
ATOM 670 O O . LEU A 1 85 ? 4.304 -3.106 -11.370 1.00 91.81 85 LEU A O 1
ATOM 674 N N . GLU A 1 86 ? 3.238 -4.122 -9.667 1.00 91.62 86 GLU A N 1
ATOM 675 C CA . GLU A 1 86 ? 3.807 -5.462 -9.872 1.00 91.62 86 GLU A CA 1
ATOM 676 C C . GLU A 1 86 ? 3.509 -5.996 -11.276 1.00 91.62 86 GLU A C 1
ATOM 678 O O . GLU A 1 86 ? 4.407 -6.465 -11.978 1.00 91.62 86 GLU A O 1
ATOM 683 N N . ASP A 1 87 ? 2.259 -5.862 -11.724 1.00 87.69 87 ASP A N 1
ATOM 684 C CA . ASP A 1 87 ? 1.848 -6.302 -13.054 1.00 87.69 87 ASP A CA 1
ATOM 685 C C . ASP A 1 87 ? 2.570 -5.503 -14.152 1.00 87.69 87 ASP A C 1
ATOM 687 O O . ASP A 1 87 ? 2.881 -6.044 -15.213 1.00 87.69 87 ASP A O 1
ATOM 691 N N . THR A 1 88 ? 2.851 -4.215 -13.921 1.00 83.25 88 THR A N 1
ATOM 692 C CA . THR A 1 88 ? 3.585 -3.364 -14.873 1.00 83.25 88 THR A CA 1
ATOM 693 C C . THR A 1 88 ? 5.072 -3.692 -14.910 1.00 83.25 88 THR A C 1
ATOM 695 O O . THR A 1 88 ? 5.634 -3.765 -16.001 1.00 83.25 88 THR A O 1
ATOM 698 N N . ALA A 1 89 ? 5.693 -3.960 -13.762 1.00 81.75 89 ALA A N 1
ATOM 699 C CA . ALA A 1 89 ? 7.090 -4.376 -13.690 1.00 81.75 89 ALA A CA 1
ATOM 700 C C . ALA A 1 89 ? 7.318 -5.785 -14.273 1.00 81.75 89 ALA A C 1
ATOM 702 O O . ALA A 1 89 ? 8.318 -6.018 -14.952 1.00 81.75 89 ALA A O 1
ATOM 703 N N . GLY A 1 90 ? 6.368 -6.710 -14.089 1.00 72.81 90 GLY A N 1
ATOM 704 C CA . GLY A 1 90 ? 6.443 -8.078 -14.614 1.00 72.81 90 GLY A CA 1
ATOM 705 C C . GLY A 1 90 ? 6.345 -8.192 -16.143 1.00 72.81 90 GLY A C 1
ATOM 706 O O . GLY A 1 90 ? 6.726 -9.218 -16.703 1.00 72.81 90 GLY A O 1
ATOM 707 N N . ARG A 1 91 ? 5.870 -7.147 -16.840 1.00 69.31 91 ARG A N 1
ATOM 708 C CA . ARG A 1 91 ? 5.716 -7.121 -18.310 1.00 69.31 91 ARG A CA 1
ATOM 709 C C . ARG A 1 91 ? 7.006 -6.812 -19.090 1.00 69.31 91 ARG A C 1
ATOM 711 O O . ARG A 1 91 ? 6.978 -6.852 -20.317 1.00 69.31 91 ARG A O 1
ATOM 718 N N . GLY A 1 92 ? 8.132 -6.579 -18.414 1.00 59.78 92 GLY A N 1
ATOM 719 C CA . GLY A 1 92 ? 9.443 -6.382 -19.045 1.00 59.78 92 GLY A CA 1
ATOM 720 C C . GLY A 1 92 ? 9.788 -4.926 -19.399 1.00 59.78 92 GLY A C 1
ATOM 721 O O . GLY A 1 92 ? 8.956 -4.022 -19.322 1.00 59.78 92 GLY A O 1
ATOM 722 N N . GLN A 1 93 ? 11.061 -4.717 -19.765 1.00 55.53 93 GLN A N 1
ATOM 723 C CA . GLN A 1 93 ? 11.746 -3.413 -19.881 1.00 55.53 93 GLN A CA 1
ATOM 724 C C . GLN A 1 93 ? 11.044 -2.388 -20.787 1.00 55.53 93 GLN A C 1
ATOM 726 O O . GLN A 1 93 ? 11.011 -1.207 -20.456 1.00 55.53 93 GLN A O 1
ATOM 731 N N . GLU A 1 94 ? 10.431 -2.822 -21.894 1.00 55.78 94 GLU A N 1
ATOM 732 C CA . GLU A 1 94 ? 9.855 -1.911 -22.900 1.00 55.78 94 GLU A CA 1
ATOM 733 C C . GLU A 1 94 ? 8.655 -1.085 -22.397 1.00 55.78 94 GLU A C 1
ATOM 735 O O . GLU A 1 94 ? 8.229 -0.144 -23.065 1.00 55.78 94 GLU A O 1
ATOM 740 N N . GLN A 1 95 ? 8.093 -1.393 -21.220 1.00 54.09 95 GLN A N 1
ATOM 741 C CA . GLN A 1 95 ? 6.892 -0.725 -20.703 1.00 54.09 95 GLN A CA 1
ATOM 742 C C . GLN A 1 95 ? 7.064 -0.015 -19.357 1.00 54.09 95 GLN A C 1
ATOM 744 O O . GLN A 1 95 ? 6.058 0.431 -18.801 1.00 54.09 95 GLN A O 1
ATOM 749 N N . LEU A 1 96 ? 8.289 0.202 -18.863 1.00 57.75 96 LEU A N 1
ATOM 750 C CA . LEU A 1 96 ? 8.528 0.958 -17.618 1.00 57.75 96 LEU A CA 1
ATOM 751 C C . LEU A 1 96 ? 7.907 2.380 -17.637 1.00 57.75 96 LEU A C 1
ATOM 753 O O . LEU A 1 96 ? 7.579 2.951 -16.600 1.00 57.75 96 LEU A O 1
ATOM 757 N N . LEU A 1 97 ? 7.630 2.912 -18.833 1.00 58.91 97 LEU A N 1
ATOM 758 C CA . LEU A 1 97 ? 6.893 4.157 -19.089 1.00 58.91 97 LEU A CA 1
ATOM 759 C C . LEU A 1 97 ? 5.389 4.106 -18.725 1.00 58.91 97 LEU A C 1
ATOM 761 O O . LEU A 1 97 ? 4.723 5.138 -18.708 1.00 58.91 97 LEU A O 1
ATOM 765 N N . SER A 1 98 ? 4.822 2.929 -18.440 1.00 61.00 98 SER A N 1
ATOM 766 C CA . SER A 1 98 ? 3.380 2.744 -18.198 1.00 61.00 98 SER A CA 1
ATOM 767 C C . SER A 1 98 ? 2.955 2.845 -16.732 1.00 61.00 98 SER A C 1
ATOM 769 O O . SER A 1 98 ? 1.761 2.750 -16.464 1.00 61.00 98 SER A O 1
ATOM 771 N N . ILE A 1 99 ? 3.868 3.086 -15.787 1.00 63.41 99 ILE A N 1
ATOM 772 C CA . ILE A 1 99 ? 3.535 3.168 -14.348 1.00 63.41 99 ILE A CA 1
ATOM 773 C C . ILE A 1 99 ? 2.549 4.300 -14.051 1.00 63.41 99 ILE A C 1
ATOM 775 O O . ILE A 1 99 ? 1.679 4.159 -13.197 1.00 63.41 99 ILE A O 1
ATOM 779 N N . SER A 1 100 ? 2.587 5.379 -14.839 1.00 67.25 100 SER A N 1
ATOM 780 C CA . SER A 1 100 ? 1.588 6.455 -14.785 1.00 67.25 100 SER A CA 1
ATOM 781 C C . SER A 1 100 ? 0.141 5.949 -14.933 1.00 67.25 100 SER A C 1
ATOM 783 O O . SER A 1 100 ? -0.774 6.559 -14.379 1.00 67.25 100 SER A O 1
ATOM 785 N N . LYS A 1 101 ? -0.086 4.817 -15.615 1.00 69.94 101 LYS A N 1
ATOM 786 C CA . LYS A 1 101 ? -1.421 4.221 -15.785 1.00 69.94 101 LYS A CA 1
ATOM 787 C C . LYS A 1 101 ? -1.953 3.591 -14.495 1.00 69.94 101 LYS A C 1
ATOM 789 O O . LYS A 1 101 ? -3.166 3.536 -14.327 1.00 69.94 101 LYS A O 1
ATOM 794 N N . CYS A 1 102 ? -1.084 3.185 -13.567 1.00 64.19 102 CYS A N 1
ATOM 795 C CA . CYS A 1 102 ? -1.493 2.634 -12.270 1.00 64.19 102 CYS A CA 1
ATOM 796 C C . CYS A 1 102 ? -2.201 3.675 -11.386 1.00 64.19 102 CYS A C 1
ATOM 798 O O . CYS A 1 102 ? -2.983 3.302 -10.518 1.00 64.19 102 CYS A O 1
ATOM 800 N N . CYS A 1 103 ? -1.977 4.970 -11.634 1.00 65.62 103 CYS A N 1
ATOM 801 C CA . CYS A 1 103 ? -2.614 6.067 -10.902 1.00 65.62 103 CYS A CA 1
ATOM 802 C C . CYS A 1 103 ? -3.980 6.490 -11.477 1.00 65.62 103 CYS A C 1
ATOM 804 O O . CYS A 1 103 ? -4.591 7.424 -10.961 1.00 65.62 103 CYS A O 1
ATOM 806 N N . SER A 1 104 ? -4.457 5.862 -12.559 1.00 64.44 104 SER A N 1
ATOM 807 C CA . SER A 1 104 ? -5.742 6.226 -13.166 1.00 64.44 104 SER A CA 1
ATOM 808 C C . SER A 1 104 ? -6.906 5.478 -12.498 1.00 64.44 104 SER A C 1
ATOM 810 O O . SER A 1 104 ? -6.828 4.257 -12.336 1.00 64.44 104 SER A O 1
ATOM 812 N N . PRO A 1 105 ? -8.004 6.166 -12.133 1.00 56.31 105 PRO A N 1
ATOM 813 C CA . PRO A 1 105 ? -9.231 5.494 -11.719 1.00 56.31 105 PRO A CA 1
ATOM 814 C C . PRO A 1 105 ? -9.830 4.721 -12.908 1.00 56.31 105 PRO A C 1
ATOM 816 O O . PRO A 1 105 ? -9.869 5.235 -14.026 1.00 56.31 105 PRO A O 1
ATOM 819 N N . GLU A 1 106 ? -10.291 3.485 -12.681 1.00 55.53 106 GLU A N 1
ATOM 820 C CA . GLU A 1 106 ? -11.028 2.718 -13.701 1.00 55.53 106 GLU A CA 1
ATOM 821 C C . GLU A 1 106 ? -12.289 3.476 -14.133 1.00 55.53 106 GLU A C 1
ATOM 823 O O . GLU A 1 106 ? -12.940 4.111 -13.294 1.00 55.53 106 GLU A O 1
ATOM 828 N N . PRO A 1 107 ? -12.719 3.357 -15.400 1.00 51.31 107 PRO A N 1
ATOM 829 C CA . PRO A 1 107 ? -14.071 3.735 -15.766 1.00 51.31 107 PRO A CA 1
ATOM 830 C C . PRO A 1 107 ? -15.058 2.803 -15.048 1.00 51.31 107 PRO A C 1
ATOM 832 O O . PRO A 1 107 ? -15.117 1.601 -15.314 1.00 51.31 107 PRO A O 1
ATOM 835 N N . SER A 1 108 ? -15.850 3.363 -14.131 1.00 44.28 108 SER A N 1
ATOM 836 C CA . SER A 1 108 ? -16.949 2.675 -13.454 1.00 44.28 108 SER A CA 1
ATOM 837 C C . SER A 1 108 ? -17.813 1.937 -14.477 1.00 44.28 108 SER A C 1
ATOM 839 O O . SER A 1 108 ? -18.494 2.558 -15.294 1.00 44.28 108 SER A O 1
ATOM 841 N N . THR A 1 109 ? -17.799 0.603 -14.455 1.00 48.44 109 THR A N 1
ATOM 842 C CA . THR A 1 109 ? -18.648 -0.202 -15.337 1.00 48.44 109 THR A CA 1
ATOM 843 C C . THR A 1 109 ? -20.084 -0.149 -14.822 1.00 48.44 109 THR A C 1
ATOM 845 O O . THR A 1 109 ? -20.543 -1.021 -14.092 1.00 48.44 109 THR A O 1
ATOM 848 N N . THR A 1 110 ? -20.822 0.895 -15.192 1.00 51.84 110 THR A N 1
ATOM 849 C CA . THR A 1 110 ? -22.284 0.907 -15.083 1.00 51.84 110 THR A CA 1
ATOM 850 C C . THR A 1 110 ? -22.815 0.121 -16.284 1.00 51.84 110 THR A C 1
ATOM 852 O O . THR A 1 110 ? -23.025 0.669 -17.364 1.00 51.84 110 THR A O 1
ATOM 855 N N . SER A 1 111 ? -22.977 -1.193 -16.134 1.00 47.88 111 SER A N 1
ATOM 856 C CA . SER A 1 111 ? -23.829 -1.978 -17.033 1.00 47.88 111 SER A CA 1
ATOM 857 C C . SER A 1 111 ? -25.200 -2.115 -16.390 1.00 47.88 111 SER A C 1
ATOM 859 O O . SER A 1 111 ? -25.497 -3.080 -15.692 1.00 47.88 111 SER A O 1
ATOM 861 N N . GLY A 1 112 ? -26.030 -1.099 -16.613 1.00 50.78 112 GLY A N 1
ATOM 862 C CA . GLY A 1 112 ? -27.469 -1.216 -16.463 1.00 50.78 112 GLY A CA 1
ATOM 863 C C . GLY A 1 112 ? -28.043 -1.958 -17.666 1.00 50.78 112 GLY A C 1
ATOM 864 O O . GLY A 1 112 ? -28.122 -1.400 -18.755 1.00 50.78 112 GLY A O 1
ATOM 865 N N . LEU A 1 113 ? -28.491 -3.193 -17.457 1.00 47.53 113 LEU A N 1
ATOM 866 C CA . LEU A 1 113 ? -29.573 -3.773 -18.246 1.00 47.53 113 LEU A CA 1
ATOM 867 C C . LEU A 1 113 ? -30.669 -4.218 -17.281 1.00 47.53 113 LEU A C 1
ATOM 869 O O . LEU A 1 113 ? -30.602 -5.251 -16.619 1.00 47.53 113 LEU A O 1
ATOM 873 N N . LEU A 1 114 ? -31.666 -3.343 -17.199 1.00 44.66 114 LEU A N 1
ATOM 874 C CA . LEU A 1 114 ? -32.956 -3.526 -16.564 1.00 44.66 114 LEU A CA 1
ATOM 875 C C . LEU A 1 114 ? -33.619 -4.795 -17.132 1.00 44.66 114 LEU A C 1
ATOM 877 O O . LEU A 1 114 ? -34.040 -4.812 -18.286 1.00 44.66 114 LEU A O 1
ATOM 881 N N . SER A 1 115 ? -33.712 -5.861 -16.338 1.00 51.00 115 SER A N 1
ATOM 882 C CA . SER A 1 115 ? -34.628 -6.965 -16.646 1.00 51.00 115 SER A CA 1
ATOM 883 C C . SER A 1 115 ? -36.022 -6.594 -16.122 1.00 51.00 115 SER A C 1
ATOM 885 O O . SER A 1 115 ? -36.124 -6.183 -14.964 1.00 51.00 115 SER A O 1
ATOM 887 N N . PRO A 1 116 ? -37.097 -6.688 -16.926 1.00 55.38 116 PRO A N 1
ATOM 888 C CA . PRO A 1 116 ? -38.440 -6.361 -16.458 1.00 55.38 116 PRO A CA 1
ATOM 889 C C . PRO A 1 116 ? -38.961 -7.417 -15.463 1.00 55.38 116 PRO A C 1
ATOM 891 O O . PRO A 1 116 ? -38.591 -8.591 -15.560 1.00 55.38 116 PRO A O 1
ATOM 894 N N . PRO A 1 117 ? -39.836 -7.032 -14.515 1.00 53.94 117 PRO A N 1
ATOM 895 C CA . PRO A 1 117 ? -40.399 -7.960 -13.544 1.00 53.94 117 PRO A CA 1
ATOM 896 C C . PRO A 1 117 ? -41.413 -8.892 -14.218 1.00 53.94 117 PRO A C 1
ATOM 898 O O . PRO A 1 117 ? -42.399 -8.459 -14.813 1.00 53.94 117 PRO A O 1
ATOM 901 N N . ASN A 1 118 ? -41.169 -10.194 -14.098 1.00 45.81 118 ASN A N 1
ATOM 902 C CA . ASN A 1 118 ? -42.070 -11.250 -14.543 1.00 45.81 118 ASN A CA 1
ATOM 903 C C . ASN A 1 118 ? -43.305 -11.261 -13.621 1.00 45.81 118 ASN A C 1
ATOM 905 O O . ASN A 1 118 ? -43.196 -11.591 -12.441 1.00 45.81 118 ASN A O 1
ATOM 909 N N . THR A 1 119 ? -44.465 -10.841 -14.128 1.00 58.88 119 THR A N 1
ATOM 910 C CA . THR A 1 119 ? -45.744 -10.894 -13.401 1.00 58.88 119 THR A CA 1
ATOM 911 C C . THR A 1 119 ? -46.471 -12.190 -13.778 1.00 58.88 119 THR A C 1
ATOM 913 O O . THR A 1 119 ? -46.701 -12.415 -14.968 1.00 58.88 119 THR A O 1
ATOM 916 N N . PRO A 1 120 ? -46.851 -13.064 -12.827 1.00 50.28 120 PRO A N 1
ATOM 917 C CA . PRO A 1 120 ? -47.607 -14.264 -13.152 1.00 50.28 120 PRO A CA 1
ATOM 918 C C . PRO A 1 120 ? -49.070 -13.919 -13.463 1.00 50.28 120 PRO A C 1
ATOM 920 O O . PRO A 1 120 ? -49.723 -13.148 -12.762 1.00 50.28 120 PRO A O 1
ATOM 923 N N . ARG A 1 121 ? -49.570 -14.505 -14.554 1.00 45.28 121 ARG A N 1
ATOM 924 C CA . ARG A 1 121 ? -50.925 -14.349 -15.091 1.00 45.28 121 ARG A CA 1
ATOM 925 C C . ARG A 1 121 ? -51.943 -15.116 -14.239 1.00 45.28 121 ARG A C 1
ATOM 927 O O . ARG A 1 121 ? -52.224 -16.273 -14.537 1.00 45.28 121 ARG A O 1
ATOM 934 N N . GLU A 1 122 ? -52.542 -14.467 -13.246 1.00 50.97 122 GLU A N 1
ATOM 935 C CA . GLU A 1 122 ? -53.878 -14.843 -12.768 1.00 50.97 122 GLU A CA 1
ATOM 936 C C . GLU A 1 122 ? -54.926 -14.047 -13.552 1.00 50.97 122 GLU A C 1
ATOM 938 O O . GLU A 1 122 ? -55.035 -12.831 -13.423 1.00 50.97 122 GLU A O 1
ATOM 943 N N . ALA A 1 123 ? -55.695 -14.740 -14.392 1.00 48.28 123 ALA A N 1
ATOM 944 C CA . ALA A 1 123 ? -56.951 -14.230 -14.919 1.00 48.28 123 ALA A CA 1
ATOM 945 C C . ALA A 1 123 ? -58.057 -15.144 -14.398 1.00 48.28 123 ALA A C 1
ATOM 947 O O . ALA A 1 123 ? -58.155 -16.315 -14.769 1.00 48.28 123 ALA A O 1
ATOM 948 N N . ALA A 1 124 ? -58.817 -14.575 -13.471 1.00 47.78 124 ALA A N 1
ATOM 949 C CA . ALA A 1 124 ? -59.962 -15.159 -12.819 1.00 47.78 124 ALA A CA 1
ATOM 950 C C . ALA A 1 124 ? -61.123 -15.422 -13.791 1.00 47.78 124 ALA A C 1
ATOM 952 O O . ALA A 1 124 ? -61.239 -14.831 -14.863 1.00 47.78 124 ALA A O 1
ATOM 953 N N . ALA A 1 125 ? -61.972 -16.333 -13.325 1.00 50.53 125 ALA A N 1
ATOM 954 C CA . ALA A 1 125 ? -63.279 -16.736 -13.812 1.00 50.53 125 ALA A CA 1
ATOM 955 C C . ALA A 1 125 ? -64.107 -15.658 -14.539 1.00 50.53 125 ALA A C 1
ATOM 957 O O . ALA A 1 125 ? -64.304 -14.552 -14.042 1.00 50.53 125 ALA A O 1
ATOM 958 N N . GLY A 1 126 ? -64.716 -16.073 -15.651 1.00 50.22 126 GLY A N 1
ATOM 959 C CA . GLY A 1 126 ? -65.879 -15.432 -16.256 1.00 50.22 126 GLY A CA 1
ATOM 960 C C . GLY A 1 126 ? -66.867 -16.507 -16.706 1.00 50.22 126 GLY A C 1
ATOM 961 O O . GLY A 1 126 ? -66.579 -17.263 -17.630 1.00 50.22 126 GLY A O 1
ATOM 962 N N . GLN A 1 127 ? -67.995 -16.606 -16.002 1.00 52.69 127 GLN A N 1
ATOM 963 C CA . GLN A 1 127 ? -69.197 -17.329 -16.423 1.00 52.69 127 GLN A CA 1
ATOM 964 C C . GLN A 1 127 ? -69.813 -16.653 -17.651 1.00 52.69 127 GLN A C 1
ATOM 966 O O . GLN A 1 127 ? -69.937 -15.439 -17.624 1.00 52.69 127 GLN A O 1
ATOM 971 N N . GLU A 1 128 ? -70.268 -17.442 -18.627 1.00 50.38 128 GLU A N 1
ATOM 972 C CA . GLU A 1 128 ? -71.506 -17.320 -19.432 1.00 50.38 128 GLU A CA 1
ATOM 973 C C . GLU A 1 128 ? -71.612 -18.673 -20.178 1.00 50.38 128 GLU A C 1
ATOM 975 O O . GLU A 1 128 ? -70.627 -19.147 -20.729 1.00 50.38 128 GLU A O 1
ATOM 980 N N . GLY A 1 129 ? -72.669 -19.485 -20.151 1.00 48.59 129 GLY A N 1
ATOM 981 C CA . GLY A 1 129 ? -74.090 -19.184 -20.153 1.00 48.59 129 GLY A CA 1
ATOM 982 C C . GLY A 1 129 ? -74.666 -19.558 -21.525 1.00 48.59 129 GLY A C 1
ATOM 983 O O . GLY A 1 129 ? -74.706 -18.700 -22.395 1.00 48.59 129 GLY A O 1
ATOM 984 N N . SER A 1 130 ? -75.114 -20.807 -21.742 1.00 60.22 130 SER A N 1
ATOM 985 C CA . SER A 1 130 ? -76.360 -21.065 -22.498 1.00 60.22 130 SER A CA 1
ATOM 986 C C . SER A 1 130 ? -76.787 -22.540 -22.629 1.00 60.22 130 SER A C 1
ATOM 988 O O . SER A 1 130 ? -75.943 -23.431 -22.536 1.00 60.22 130 SER A O 1
ATOM 990 N N . PRO A 1 131 ? -78.100 -22.791 -22.846 1.00 70.12 131 PRO A N 1
ATOM 991 C CA . PRO A 1 131 ? -78.769 -24.086 -22.695 1.00 70.12 131 PRO A CA 1
ATOM 992 C C . PRO A 1 131 ? -79.293 -24.687 -24.022 1.00 70.12 131 PRO A C 1
ATOM 994 O O . PRO A 1 131 ? -79.528 -23.961 -24.980 1.00 70.12 131 PRO A O 1
ATOM 997 N N . ALA A 1 132 ? -79.567 -25.998 -24.046 1.00 51.19 132 ALA A N 1
ATOM 998 C CA . ALA A 1 132 ? -80.565 -26.669 -24.911 1.00 51.19 132 ALA A CA 1
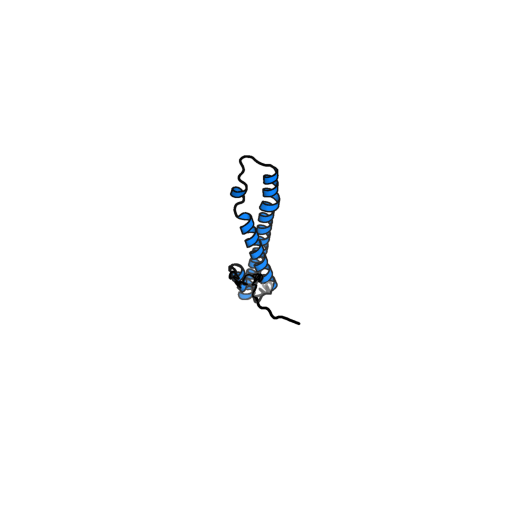ATOM 999 C C . ALA A 1 132 ? -80.678 -28.150 -24.471 1.00 51.19 132 ALA A C 1
ATOM 1001 O O . ALA A 1 132 ? -79.689 -28.872 -24.523 1.00 51.19 132 ALA A O 1
ATOM 1002 N N . HIS A 1 133 ? -81.734 -28.576 -23.760 1.00 57.19 133 HIS A N 1
ATOM 1003 C CA . HIS A 1 133 ? -82.944 -29.252 -24.292 1.00 57.19 133 HIS A CA 1
ATOM 1004 C C . HIS A 1 133 ? -82.630 -30.350 -25.333 1.00 57.19 133 HIS A C 1
ATOM 1006 O O . HIS A 1 133 ? -82.282 -30.017 -26.458 1.00 57.19 133 HIS A O 1
ATOM 1012 N N . GLN A 1 134 ? -82.545 -31.626 -24.915 1.00 38.41 134 GLN A N 1
ATOM 1013 C CA . GLN A 1 134 ? -83.609 -32.676 -24.883 1.00 38.41 134 GLN A CA 1
ATOM 1014 C C . GLN A 1 134 ? -83.889 -33.323 -26.261 1.00 38.41 134 GLN A C 1
ATOM 1016 O O . GLN A 1 134 ? -83.606 -32.680 -27.270 1.00 38.41 134 GLN A O 1
ATOM 1021 N N . PRO A 1 135 ? -84.440 -34.556 -26.358 1.00 66.88 135 PRO A N 1
ATOM 1022 C CA . PRO A 1 135 ? -85.144 -35.358 -25.344 1.00 66.88 135 PRO A CA 1
ATOM 1023 C C . PRO A 1 135 ? -84.403 -36.601 -24.831 1.00 66.88 135 PRO A C 1
ATOM 1025 O O . PRO A 1 135 ? -83.492 -37.103 -25.524 1.00 66.88 135 PRO A O 1
#

Organism: NCBI:txid2593467

Foldseek 3Di:
DDDDDDDPPPPPPPPDPVNVVLVVLLVVLVVVLVVLVVVLVVLCCVVVPVLVVVVVVPDPPDDSCVVCPCSVVVSVLSVQLSVLSVVQSVVDSVRSVCNVVSPDDDDPPPPDDDDDDDDDDDDDDDDDDDDDDDD

Secondary structure (DSSP, 8-state):
----------------HHHHHHHHHHHHHHHHHHHHHHHHHHHHIIIIIIIHHHHHHT-TT--HHHHHTTHHHHHHHHHHHHHHHHHHHHT-GGGGGGGGGGGSPP--------PPP------------------